Protein AF-T0ZEM8-F1 (afdb_monomer_lite)

Secondary structure (DSSP, 8-state):
-----S-SSHHHHHHHHHHHH-TTHHHHGGGS-HHHHHHHHHHHHHHHHHHHHHS-TTS-HHHHHHHHHHHHHHHTTSS-HHHHHHHHGGG--TTS-HHHHHH-

Structure (mmCIF, N/CA/C/O backbone):
data_AF-T0ZEM8-F1
#
_entry.id   AF-T0ZEM8-F1
#
loop_
_atom_site.group_PDB
_atom_site.id
_atom_site.type_symbol
_atom_site.label_atom_id
_atom_site.label_alt_id
_atom_site.label_comp_id
_atom_site.label_asym_id
_atom_site.label_entity_id
_atom_site.label_seq_id
_atom_site.pdbx_PDB_ins_code
_atom_site.Cartn_x
_atom_site.Cartn_y
_atom_site.Cartn_z
_atom_site.occupancy
_atom_site.B_iso_or_equiv
_atom_site.auth_seq_id
_atom_site.auth_comp_id
_atom_site.auth_asym_id
_atom_site.auth_atom_id
_atom_site.pdbx_PDB_model_num
ATOM 1 N N . MET A 1 1 ? 9.945 -25.037 7.155 1.00 44.50 1 MET A N 1
ATOM 2 C CA . MET A 1 1 ? 9.923 -24.219 8.387 1.00 44.50 1 MET A CA 1
ATOM 3 C C . MET A 1 1 ? 10.448 -22.851 7.970 1.00 44.50 1 MET A C 1
ATOM 5 O O . MET A 1 1 ? 11.636 -22.769 7.720 1.00 44.50 1 MET A O 1
ATOM 9 N N . LEU A 1 2 ? 9.661 -21.817 7.663 1.00 44.62 2 LEU A N 1
ATOM 10 C CA . LEU A 1 2 ? 8.290 -21.438 8.020 1.00 44.62 2 LEU A CA 1
ATOM 11 C C . LEU A 1 2 ? 7.412 -21.211 6.765 1.00 44.62 2 LEU A C 1
ATOM 13 O O . LEU A 1 2 ? 7.872 -20.613 5.803 1.00 44.62 2 LEU A O 1
ATOM 17 N N . MET A 1 3 ? 6.162 -21.679 6.785 1.00 40.69 3 MET A N 1
ATOM 18 C CA . MET A 1 3 ? 5.092 -21.310 5.833 1.00 40.69 3 MET A CA 1
ATOM 19 C C . MET A 1 3 ? 3.805 -21.090 6.640 1.00 40.69 3 MET A C 1
ATOM 21 O O . MET A 1 3 ? 2.801 -21.766 6.440 1.00 40.69 3 MET A O 1
ATOM 25 N N . SER A 1 4 ? 3.880 -20.238 7.657 1.00 48.09 4 SER A N 1
ATOM 26 C CA . SER A 1 4 ? 2.791 -20.048 8.614 1.00 48.09 4 SER A CA 1
ATOM 27 C C . SER A 1 4 ? 2.933 -18.684 9.272 1.00 48.09 4 SER A C 1
ATOM 29 O O . SER A 1 4 ? 3.356 -18.621 10.414 1.00 48.09 4 SER A O 1
ATOM 31 N N . ASP A 1 5 ? 2.681 -17.630 8.502 1.00 51.34 5 ASP A N 1
ATOM 32 C CA . ASP A 1 5 ? 2.340 -16.286 8.997 1.00 51.34 5 ASP A CA 1
ATOM 33 C C . ASP A 1 5 ? 1.567 -15.528 7.898 1.00 51.34 5 ASP A C 1
ATOM 35 O O . ASP A 1 5 ? 1.724 -14.329 7.705 1.00 51.34 5 ASP A O 1
ATOM 39 N N . LEU A 1 6 ? 0.735 -16.241 7.124 1.00 53.72 6 LEU A N 1
ATOM 40 C CA . LEU A 1 6 ? -0.307 -15.556 6.365 1.00 53.72 6 LEU A CA 1
ATOM 41 C C . LEU A 1 6 ? -1.440 -15.264 7.358 1.00 53.72 6 LEU A C 1
ATOM 43 O O . LEU A 1 6 ? -1.873 -16.190 8.051 1.00 53.72 6 LEU A O 1
ATOM 47 N N . PRO A 1 7 ? -1.898 -14.013 7.474 1.00 56.91 7 PRO A N 1
ATOM 48 C CA . PRO A 1 7 ? -2.967 -13.647 8.391 1.00 56.91 7 PRO A CA 1
ATOM 49 C C . PRO A 1 7 ? -4.222 -14.473 8.105 1.00 56.91 7 PRO A C 1
ATOM 51 O O . PRO A 1 7 ? -4.613 -14.664 6.956 1.00 56.91 7 PRO A O 1
ATOM 54 N N . GLU A 1 8 ? -4.873 -14.951 9.167 1.00 71.75 8 GLU A N 1
ATOM 55 C CA . GLU A 1 8 ? -6.037 -15.848 9.083 1.00 71.75 8 GLU A CA 1
ATOM 56 C C . GLU A 1 8 ? -7.259 -15.206 8.380 1.00 71.75 8 GLU A C 1
ATOM 58 O O . GLU A 1 8 ? -8.218 -15.904 8.055 1.00 71.75 8 GLU A O 1
ATOM 63 N N . SER A 1 9 ? -7.237 -13.886 8.130 1.00 88.81 9 SER A N 1
ATOM 64 C CA . SER A 1 9 ? -8.230 -13.139 7.341 1.00 88.81 9 SER A CA 1
ATOM 65 C C . SER A 1 9 ? -7.680 -11.798 6.825 1.00 88.81 9 SER A C 1
ATOM 67 O O . SER A 1 9 ? -6.739 -11.253 7.405 1.00 88.81 9 SER A O 1
ATOM 69 N N . ASP A 1 10 ? -8.332 -11.204 5.819 1.00 90.25 10 ASP A N 1
ATOM 70 C CA . ASP A 1 10 ? -7.999 -9.864 5.301 1.00 90.25 10 ASP A CA 1
ATOM 71 C C . ASP A 1 10 ? -8.008 -8.789 6.400 1.00 90.25 10 ASP A C 1
ATOM 73 O O . ASP A 1 10 ? -7.161 -7.902 6.417 1.00 90.25 10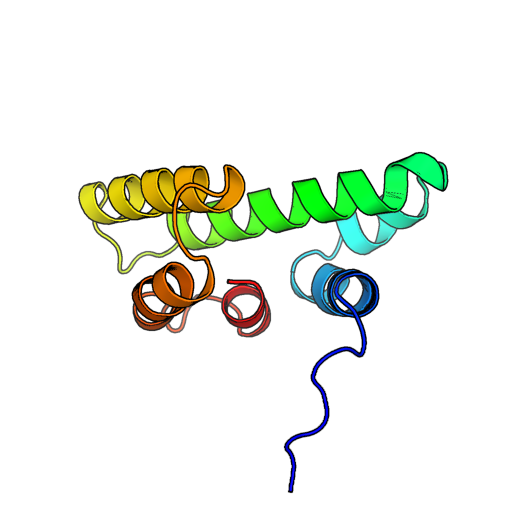 ASP A O 1
ATOM 77 N N . ALA A 1 11 ? -8.938 -8.873 7.356 1.00 89.88 11 ALA A N 1
ATOM 78 C CA . ALA A 1 11 ? -9.004 -7.936 8.476 1.00 89.88 11 ALA A CA 1
ATOM 79 C C . ALA A 1 11 ? -7.780 -8.065 9.398 1.00 89.88 11 ALA A C 1
ATOM 81 O O . ALA A 1 11 ? -7.190 -7.060 9.788 1.00 89.88 11 ALA A O 1
ATOM 82 N N . ALA A 1 12 ? -7.356 -9.300 9.685 1.00 92.38 12 ALA A N 1
ATOM 83 C CA . ALA A 1 12 ? -6.146 -9.540 10.465 1.00 92.38 12 ALA A CA 1
ATOM 84 C C . ALA A 1 12 ? -4.895 -9.026 9.735 1.00 92.38 12 ALA A C 1
ATOM 86 O O . ALA A 1 12 ? -4.000 -8.483 10.381 1.00 92.38 12 ALA A O 1
ATOM 87 N N . PHE A 1 13 ? -4.846 -9.134 8.401 1.00 93.75 13 PHE A N 1
ATOM 88 C CA . PHE A 1 13 ? -3.767 -8.531 7.617 1.00 93.75 13 PHE A CA 1
ATOM 89 C C . PHE A 1 13 ? -3.750 -7.012 7.759 1.00 93.75 13 PHE A C 1
ATOM 91 O O . PHE A 1 13 ? -2.700 -6.438 8.034 1.00 93.75 13 PHE A O 1
ATOM 98 N N . GLN A 1 14 ? -4.910 -6.360 7.613 1.00 93.75 14 GLN A N 1
ATOM 99 C CA . GLN A 1 14 ? -5.030 -4.904 7.718 1.00 93.75 14 GLN A CA 1
ATOM 100 C C . GLN A 1 14 ? -4.498 -4.382 9.058 1.00 93.75 14 GLN A C 1
ATOM 102 O O . GLN A 1 14 ? -3.739 -3.412 9.079 1.00 93.75 14 GLN A O 1
ATOM 107 N N . ASP A 1 15 ? -4.844 -5.053 10.158 1.00 92.00 15 ASP A N 1
ATOM 108 C CA . ASP A 1 15 ? -4.386 -4.689 11.501 1.00 92.00 15 ASP A CA 1
ATOM 109 C C . ASP A 1 15 ? -2.869 -4.875 11.678 1.00 92.00 15 ASP A C 1
ATOM 111 O O . ASP A 1 15 ? -2.219 -4.081 12.362 1.00 92.00 15 ASP A O 1
ATOM 115 N N . GLN A 1 16 ? -2.289 -5.900 11.047 1.00 94.56 16 GLN A N 1
ATOM 116 C CA . GLN A 1 16 ? -0.853 -6.188 11.110 1.00 94.56 16 GLN A CA 1
ATOM 117 C C . GLN A 1 16 ? -0.022 -5.249 10.230 1.00 94.56 16 GLN A C 1
ATOM 119 O O . GLN A 1 16 ? 1.039 -4.790 10.656 1.00 94.56 16 GLN A O 1
ATOM 124 N N . ILE A 1 17 ? -0.488 -4.951 9.014 1.00 96.75 17 ILE A N 1
ATOM 125 C CA . ILE A 1 17 ? 0.286 -4.198 8.023 1.00 96.75 17 ILE A CA 1
ATOM 126 C C . ILE A 1 17 ? 0.221 -2.686 8.263 1.00 96.75 17 ILE A C 1
ATOM 128 O O . ILE A 1 17 ? 1.214 -1.989 8.052 1.00 96.75 17 ILE A O 1
ATOM 132 N N . LEU A 1 18 ? -0.906 -2.158 8.764 1.00 97.06 18 LEU A N 1
ATOM 133 C CA . LEU A 1 18 ? -1.116 -0.716 8.935 1.00 97.06 18 LEU A CA 1
ATOM 134 C C . LEU A 1 18 ? -0.017 -0.024 9.776 1.00 97.06 18 LEU A C 1
ATOM 136 O O . LEU A 1 18 ? 0.492 1.005 9.322 1.00 97.06 18 LEU A O 1
ATOM 140 N N . PRO A 1 19 ? 0.417 -0.549 10.941 1.00 96.44 19 PRO A N 1
ATOM 141 C CA . PRO A 1 19 ? 1.510 0.044 11.720 1.00 96.44 19 PRO A CA 1
ATOM 142 C C . PRO A 1 19 ? 2.865 0.031 11.007 1.00 96.44 19 PRO A C 1
ATOM 144 O O . PRO A 1 19 ? 3.718 0.870 11.302 1.00 96.44 19 PRO A O 1
ATOM 147 N N . LEU A 1 20 ? 3.069 -0.908 10.079 1.00 96.56 20 LEU A N 1
ATOM 148 C CA . LEU A 1 20 ? 4.325 -1.075 9.348 1.00 96.56 20 LEU A CA 1
ATOM 149 C C . LEU A 1 20 ? 4.446 -0.095 8.179 1.00 96.56 20 LEU A C 1
ATOM 151 O O . LEU A 1 20 ? 5.554 0.323 7.848 1.00 96.56 20 LEU A O 1
ATOM 155 N N . VAL A 1 21 ? 3.315 0.309 7.597 1.00 96.50 21 VAL A N 1
ATOM 156 C CA . VAL A 1 21 ? 3.263 1.267 6.481 1.00 96.50 21 VAL A CA 1
ATOM 157 C C . VAL A 1 21 ? 2.798 2.666 6.905 1.00 96.50 21 VAL A C 1
ATOM 159 O O . VAL A 1 21 ? 2.809 3.597 6.102 1.00 96.50 21 VAL A O 1
ATOM 162 N N . SER A 1 22 ? 2.405 2.856 8.174 1.00 95.62 22 SER A N 1
ATOM 163 C CA . SER A 1 22 ? 1.998 4.161 8.699 1.00 95.62 22 SER A C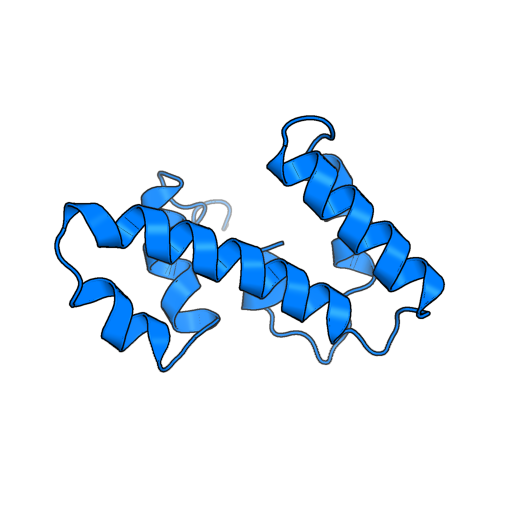A 1
ATOM 164 C C . SER A 1 22 ? 2.126 4.310 10.209 1.00 95.62 22 SER A C 1
ATOM 166 O O . SER A 1 22 ? 1.366 3.736 10.982 1.00 95.62 22 SER A O 1
ATOM 168 N N . ARG A 1 23 ? 3.004 5.213 10.656 1.00 93.19 23 ARG A N 1
ATOM 169 C CA . ARG A 1 23 ? 3.119 5.545 12.087 1.00 93.19 23 ARG A CA 1
ATOM 170 C C . ARG A 1 23 ? 1.922 6.343 12.603 1.00 93.19 23 ARG A C 1
ATOM 172 O O . ARG A 1 23 ? 1.418 6.066 13.683 1.00 93.19 23 ARG A O 1
ATOM 179 N N . THR A 1 24 ? 1.484 7.355 11.854 1.00 95.25 24 THR A N 1
ATOM 180 C CA . THR A 1 24 ? 0.444 8.284 12.322 1.00 95.25 24 THR A CA 1
ATOM 181 C C . THR A 1 24 ? -0.953 7.695 12.168 1.00 95.25 24 THR A C 1
ATOM 183 O O .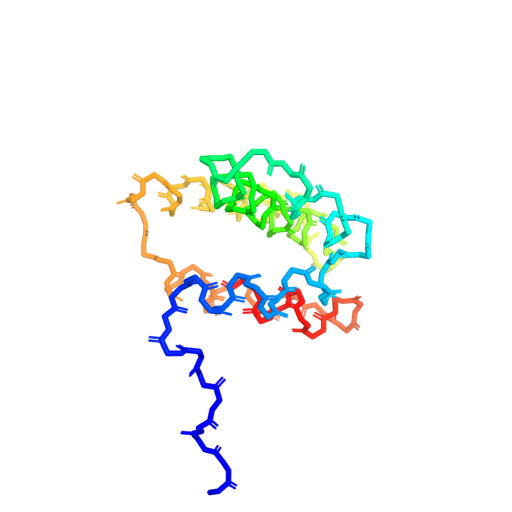 THR A 1 24 ? -1.731 7.750 13.117 1.00 95.25 24 THR A O 1
ATOM 186 N N . PHE A 1 25 ? -1.280 7.098 11.016 1.00 96.38 25 PHE A N 1
ATOM 187 C CA . PHE A 1 25 ? -2.629 6.570 10.793 1.00 96.38 25 PHE A CA 1
ATOM 188 C C . PHE A 1 25 ? -2.913 5.293 11.585 1.00 96.38 25 PHE A C 1
ATOM 190 O O . PHE A 1 25 ? -4.055 5.087 11.987 1.00 96.38 25 PHE A O 1
ATOM 197 N N . ALA A 1 26 ? -1.890 4.506 11.932 1.00 95.81 26 ALA A N 1
ATOM 198 C CA . ALA A 1 26 ? -2.051 3.396 12.871 1.00 95.81 26 ALA A CA 1
ATOM 199 C C . ALA A 1 26 ? -2.497 3.845 14.272 1.00 95.81 26 ALA A C 1
ATOM 201 O O . ALA A 1 26 ? -3.099 3.063 14.999 1.00 95.81 26 ALA A O 1
ATOM 202 N N . LEU A 1 27 ? -2.237 5.101 14.655 1.00 96.50 27 LEU A N 1
ATOM 203 C CA . LEU A 1 27 ? -2.712 5.658 15.923 1.00 96.50 27 LEU A CA 1
ATOM 204 C C . LEU A 1 27 ? -4.095 6.295 15.799 1.00 96.50 27 LEU A C 1
ATOM 206 O O . LEU A 1 27 ? -4.868 6.236 16.750 1.00 96.50 27 LEU A O 1
ATOM 210 N N . THR A 1 28 ? -4.409 6.922 14.662 1.00 97.38 28 THR A N 1
ATOM 211 C CA . THR A 1 28 ? -5.635 7.721 14.507 1.00 97.38 28 THR A CA 1
ATOM 212 C C . THR A 1 28 ? -6.817 6.935 13.952 1.00 97.38 28 THR A C 1
ATOM 214 O O . THR A 1 28 ? -7.941 7.178 14.385 1.00 97.38 28 THR A O 1
ATOM 217 N N . ILE A 1 29 ? -6.598 5.976 13.047 1.00 96.50 29 ILE A N 1
ATOM 218 C CA . ILE A 1 29 ? -7.681 5.167 12.471 1.00 96.50 29 ILE A CA 1
ATOM 219 C C . ILE A 1 29 ? -8.414 4.342 13.544 1.00 96.50 29 ILE A C 1
ATOM 221 O O . ILE A 1 29 ? -9.645 4.375 13.545 1.00 96.50 29 ILE A O 1
ATOM 225 N N . PRO A 1 30 ? -7.741 3.700 14.524 1.00 95.25 30 PRO A N 1
ATOM 226 C CA . PRO A 1 30 ? -8.436 2.984 15.599 1.00 95.25 30 PRO A CA 1
ATOM 227 C C . PRO A 1 30 ? -9.285 3.870 16.525 1.00 95.25 30 PRO A C 1
ATOM 229 O O . PRO A 1 30 ? -10.077 3.345 17.302 1.00 95.25 30 PRO A O 1
ATOM 232 N N . GLN A 1 31 ? -9.121 5.199 16.472 1.00 96.88 31 GLN A N 1
ATOM 233 C CA . GLN A 1 31 ? -9.912 6.153 17.264 1.00 96.88 31 GLN A CA 1
ATOM 234 C C . GLN A 1 31 ? -11.222 6.557 16.572 1.00 96.88 31 GLN A C 1
ATOM 236 O O . GLN A 1 31 ? -12.018 7.306 17.142 1.00 96.88 31 GLN A O 1
ATOM 241 N N . LEU A 1 32 ? -11.445 6.113 15.334 1.00 97.25 32 LEU A N 1
ATOM 242 C CA . LEU A 1 32 ? -12.693 6.360 14.624 1.00 97.25 32 LEU A CA 1
ATOM 243 C C . LEU A 1 32 ? -13.848 5.558 15.251 1.00 97.25 32 LEU A C 1
ATOM 245 O O . LEU A 1 32 ? -13.630 4.540 15.910 1.00 97.25 32 LEU A O 1
ATOM 249 N N . PRO A 1 33 ? -15.110 5.971 15.028 1.00 98.00 33 PRO A N 1
ATOM 250 C CA . PRO A 1 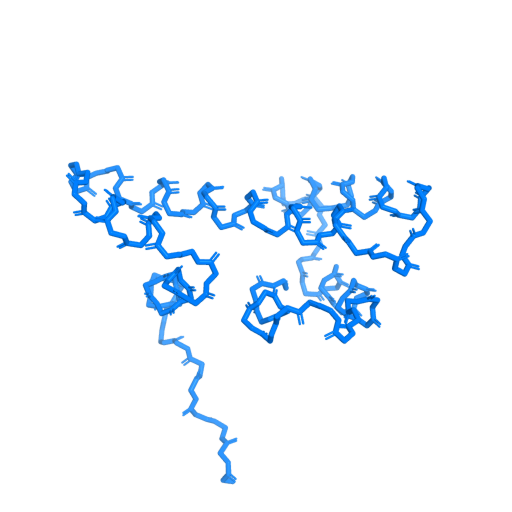33 ? -16.258 5.115 15.302 1.00 98.00 33 PRO A CA 1
ATOM 251 C C . PRO A 1 33 ? -16.076 3.741 14.651 1.00 98.00 33 PRO A C 1
ATOM 253 O O . PRO A 1 33 ? -15.643 3.668 13.504 1.00 98.00 33 PRO A O 1
ATOM 256 N N . ALA A 1 34 ? -16.473 2.666 15.337 1.00 94.31 34 ALA A N 1
ATOM 257 C CA . ALA A 1 34 ? -16.222 1.290 14.890 1.00 94.31 34 ALA A CA 1
ATOM 258 C C . ALA A 1 34 ? -16.661 1.010 13.438 1.00 94.31 34 ALA A C 1
ATOM 260 O O . ALA A 1 34 ? -15.980 0.296 12.709 1.00 94.31 34 ALA A O 1
ATOM 261 N N . ALA A 1 35 ? -17.760 1.626 12.987 1.00 96.19 35 ALA A N 1
ATOM 262 C CA . ALA A 1 35 ? -18.261 1.494 11.617 1.00 96.19 35 ALA A CA 1
ATOM 263 C C . ALA A 1 35 ? -17.346 2.116 10.538 1.00 96.19 35 ALA A C 1
ATOM 265 O O . ALA A 1 35 ? -17.515 1.827 9.357 1.00 96.19 35 ALA A O 1
ATOM 266 N N . LEU A 1 36 ? -16.407 2.983 10.925 1.00 97.31 36 LEU A N 1
ATOM 267 C CA . LEU A 1 36 ? -15.491 3.686 10.027 1.00 97.31 36 LEU A CA 1
ATOM 268 C C . LEU A 1 36 ? -14.070 3.119 10.038 1.00 97.31 36 LEU A C 1
ATOM 270 O O . LEU A 1 36 ? -13.352 3.354 9.071 1.00 97.31 36 LEU A O 1
ATOM 274 N N . CYS A 1 37 ? -13.665 2.367 11.066 1.00 95.12 37 CYS A N 1
ATOM 275 C CA . CYS A 1 37 ? -12.299 1.844 11.167 1.00 95.12 37 CYS A CA 1
ATOM 276 C C . CYS A 1 37 ? -11.912 1.027 9.926 1.00 95.12 37 CYS A C 1
ATOM 278 O O . CYS A 1 37 ? -11.014 1.419 9.191 1.00 95.12 37 CYS A O 1
ATOM 280 N N . THR A 1 38 ? -12.643 -0.049 9.625 1.00 94.75 38 THR A N 1
ATOM 281 C CA . THR A 1 38 ? -12.351 -0.931 8.482 1.00 94.75 38 THR A CA 1
ATOM 282 C C . THR A 1 38 ? -12.364 -0.227 7.117 1.00 94.75 38 THR A C 1
ATOM 284 O O . THR A 1 38 ? -11.379 -0.362 6.384 1.00 94.75 38 THR A O 1
ATOM 287 N N . PRO A 1 39 ? -13.411 0.531 6.722 1.00 96.56 39 PRO A N 1
ATOM 288 C CA . PRO A 1 39 ? -13.413 1.176 5.409 1.00 96.56 39 PRO A CA 1
ATOM 289 C C . PRO A 1 39 ? -12.318 2.241 5.277 1.00 96.56 39 PRO A C 1
ATOM 291 O O . PRO A 1 39 ? -11.739 2.373 4.200 1.00 96.56 39 PRO A O 1
ATOM 294 N N . VAL A 1 40 ? -11.988 2.968 6.353 1.00 97.75 40 VAL A N 1
ATOM 295 C CA . VAL A 1 40 ? -10.902 3.958 6.318 1.00 97.75 40 VAL A CA 1
ATOM 296 C C . VAL A 1 40 ? -9.534 3.279 6.266 1.00 97.75 40 VAL A C 1
ATOM 298 O O . VAL A 1 40 ? -8.698 3.719 5.480 1.00 97.75 40 VAL A O 1
ATOM 301 N N . THR A 1 41 ? -9.309 2.185 7.006 1.00 97.19 41 THR A N 1
ATOM 302 C CA . THR A 1 41 ? -8.084 1.375 6.876 1.00 97.19 41 THR A CA 1
ATOM 303 C C . THR A 1 41 ? -7.917 0.873 5.446 1.00 97.19 41 THR A C 1
ATOM 305 O O . THR A 1 41 ? -6.863 1.067 4.849 1.00 97.19 41 THR A O 1
ATOM 308 N N . SER A 1 42 ? -8.970 0.298 4.859 1.00 96.56 42 SER A N 1
ATOM 309 C CA . SER A 1 42 ? -8.931 -0.219 3.486 1.00 96.56 42 SER A CA 1
ATOM 310 C C . SER A 1 42 ? -8.609 0.887 2.475 1.00 96.56 42 SER A C 1
ATOM 312 O O . SER A 1 42 ? -7.713 0.727 1.651 1.00 96.56 42 SER A O 1
ATOM 314 N N . ALA A 1 43 ? -9.283 2.039 2.566 1.00 97.31 43 ALA A N 1
ATOM 315 C CA . ALA A 1 43 ? -9.008 3.179 1.693 1.00 97.31 43 ALA A CA 1
ATOM 316 C C . ALA A 1 43 ? -7.569 3.695 1.854 1.00 97.31 43 ALA A C 1
ATOM 318 O O . ALA A 1 43 ? -6.900 3.973 0.861 1.00 97.31 43 ALA A O 1
ATOM 319 N N . TYR A 1 44 ? -7.077 3.784 3.092 1.00 98.06 44 TYR A N 1
ATOM 320 C CA . TYR A 1 44 ? -5.711 4.215 3.372 1.00 98.06 44 TYR A CA 1
ATOM 321 C C . TYR A 1 44 ? -4.671 3.269 2.761 1.00 98.06 44 TYR A C 1
ATOM 323 O O . TYR A 1 44 ? -3.736 3.732 2.110 1.00 98.06 44 TYR A O 1
ATOM 331 N N . LEU A 1 45 ? -4.839 1.958 2.941 1.00 98.06 45 LEU A N 1
ATOM 332 C CA . LEU A 1 45 ? -3.917 0.954 2.412 1.00 98.06 45 LEU A CA 1
ATOM 333 C C . LEU A 1 45 ? -3.910 0.936 0.877 1.00 98.06 45 LEU A C 1
ATOM 335 O O . LEU A 1 45 ? -2.841 0.865 0.279 1.00 98.06 45 LEU A O 1
ATOM 339 N N . LEU A 1 46 ? -5.067 1.105 0.230 1.00 98.12 46 LEU A N 1
ATOM 340 C CA . LEU A 1 46 ? -5.133 1.251 -1.228 1.00 98.12 46 LEU A CA 1
ATOM 341 C C . LEU A 1 46 ? -4.390 2.501 -1.721 1.00 98.12 46 LEU A C 1
ATOM 343 O O . LEU A 1 46 ? -3.664 2.431 -2.710 1.00 98.12 46 LEU A O 1
ATOM 347 N N . CYS A 1 47 ? -4.531 3.635 -1.028 1.00 98.12 47 CYS A N 1
ATOM 348 C CA . CYS A 1 47 ? -3.752 4.833 -1.348 1.00 98.12 47 CYS A CA 1
ATOM 349 C C . CYS A 1 47 ? -2.252 4.610 -1.120 1.00 98.12 47 CYS A C 1
ATOM 351 O O . CYS A 1 47 ? -1.451 5.035 -1.939 1.00 98.12 47 CYS A O 1
ATOM 353 N N . ARG A 1 48 ? -1.866 3.892 -0.060 1.00 98.00 48 ARG A N 1
ATOM 354 C CA . ARG A 1 48 ? -0.463 3.560 0.221 1.00 98.00 48 ARG A CA 1
ATOM 355 C C . ARG A 1 48 ? 0.167 2.722 -0.893 1.00 98.00 48 ARG A C 1
ATOM 357 O O . ARG A 1 48 ? 1.305 2.991 -1.246 1.00 98.00 48 ARG A O 1
ATOM 364 N N . ILE A 1 49 ? -0.568 1.775 -1.481 1.00 98.06 49 ILE A N 1
ATOM 365 C CA . ILE A 1 49 ? -0.111 1.023 -2.664 1.00 98.06 49 ILE A CA 1
ATOM 366 C C . ILE A 1 49 ? 0.131 1.965 -3.850 1.00 98.06 49 ILE A C 1
ATOM 368 O O . ILE A 1 49 ? 1.148 1.851 -4.534 1.00 98.06 49 ILE A O 1
ATOM 372 N N . ALA A 1 50 ? -0.787 2.906 -4.095 1.00 98.12 50 ALA A N 1
ATOM 373 C CA . ALA A 1 50 ? -0.621 3.891 -5.160 1.00 98.12 50 ALA A CA 1
ATOM 374 C C . ALA A 1 50 ? 0.617 4.778 -4.927 1.00 98.12 50 ALA A C 1
ATOM 376 O O . ALA A 1 50 ? 1.417 4.916 -5.851 1.00 98.12 50 ALA A O 1
ATOM 377 N N . ASP A 1 51 ? 0.810 5.282 -3.700 1.00 97.31 51 ASP A N 1
ATOM 378 C CA . ASP A 1 51 ? 1.995 6.054 -3.294 1.00 97.31 51 ASP A CA 1
ATOM 379 C C . ASP A 1 51 ? 3.280 5.240 -3.538 1.00 97.31 51 ASP A C 1
ATOM 381 O O . ASP A 1 51 ? 4.225 5.734 -4.142 1.00 97.31 51 ASP A O 1
ATOM 385 N N . THR A 1 52 ? 3.307 3.957 -3.149 1.00 97.06 52 THR A N 1
ATOM 386 C CA . THR A 1 52 ? 4.464 3.069 -3.357 1.00 97.06 52 THR A CA 1
ATOM 387 C C . THR A 1 52 ? 4.840 2.919 -4.836 1.00 97.06 52 THR A C 1
ATOM 389 O O . THR A 1 52 ? 6.023 2.858 -5.163 1.00 97.06 52 THR A O 1
ATOM 392 N N . ILE A 1 53 ? 3.858 2.867 -5.739 1.00 97.25 53 ILE A N 1
ATOM 393 C CA . ILE A 1 53 ? 4.102 2.801 -7.189 1.00 97.25 53 ILE A CA 1
ATOM 394 C C . ILE A 1 53 ? 4.562 4.160 -7.734 1.00 97.25 53 ILE A C 1
ATOM 396 O O . ILE A 1 53 ? 5.406 4.206 -8.629 1.00 97.25 53 ILE A O 1
ATOM 400 N N . GLU A 1 54 ? 3.981 5.256 -7.245 1.00 96.88 54 GLU A N 1
ATOM 401 C CA . GLU A 1 54 ? 4.314 6.618 -7.672 1.00 96.88 54 GLU A CA 1
ATOM 402 C C . GLU A 1 54 ? 5.732 7.027 -7.254 1.00 96.88 54 GLU A C 1
ATOM 404 O O . GLU A 1 54 ? 6.451 7.625 -8.057 1.00 96.88 54 GLU A O 1
ATOM 409 N N . ASP A 1 55 ? 6.148 6.642 -6.047 1.00 95.12 55 ASP A N 1
ATOM 410 C CA . ASP A 1 55 ? 7.434 7.008 -5.454 1.00 95.12 55 ASP A CA 1
ATOM 411 C C . ASP A 1 55 ? 8.604 6.110 -5.901 1.00 95.12 55 ASP A C 1
ATOM 413 O O . ASP A 1 55 ? 9.753 6.404 -5.564 1.00 95.12 55 ASP A O 1
ATOM 417 N N . GLU A 1 56 ? 8.358 5.029 -6.655 1.00 95.06 56 GLU A N 1
ATOM 418 C CA . GLU A 1 56 ? 9.406 4.099 -7.099 1.00 95.06 56 GLU A CA 1
ATOM 419 C C . GLU A 1 56 ? 10.342 4.749 -8.142 1.00 95.06 56 GLU A C 1
ATOM 421 O O . GLU A 1 56 ? 9.955 4.917 -9.306 1.00 95.06 56 GLU A O 1
ATOM 426 N N . PRO A 1 57 ? 11.613 5.052 -7.796 1.00 92.19 57 PRO A N 1
ATOM 427 C CA . PRO A 1 57 ? 12.513 5.779 -8.694 1.00 92.19 57 PRO A CA 1
ATOM 428 C C . PRO A 1 57 ? 12.926 4.973 -9.931 1.00 92.19 57 PRO A C 1
ATOM 430 O O . PRO A 1 57 ? 13.382 5.551 -10.919 1.00 92.19 57 PRO A O 1
ATOM 433 N N . GLY A 1 58 ? 12.818 3.640 -9.873 1.00 90.94 58 GLY A N 1
ATOM 434 C CA . GLY A 1 58 ? 13.144 2.746 -10.981 1.00 90.94 58 GLY A CA 1
ATOM 435 C C . GLY A 1 58 ? 12.125 2.753 -12.125 1.00 90.94 58 GLY A C 1
ATOM 436 O O . GLY A 1 58 ? 12.432 2.245 -13.207 1.00 90.94 58 GLY A O 1
ATOM 437 N N . LEU A 1 5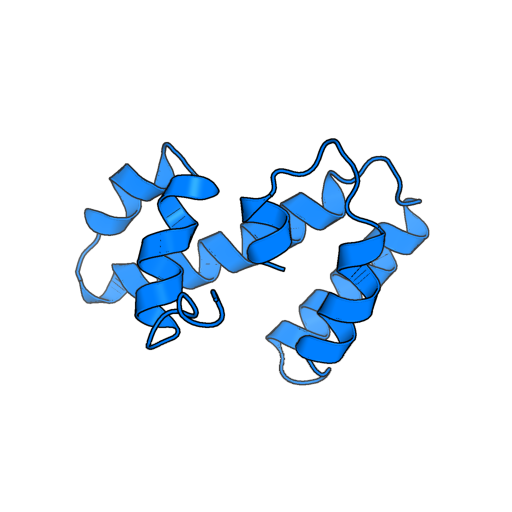9 ? 10.930 3.315 -11.921 1.00 94.88 59 LEU A N 1
ATOM 438 C CA . LEU A 1 59 ? 9.888 3.373 -12.943 1.00 94.88 59 LEU A CA 1
ATOM 439 C C . LEU A 1 59 ? 9.992 4.641 -13.794 1.00 94.88 59 LEU A C 1
ATOM 441 O O . LEU A 1 59 ? 10.176 5.755 -13.306 1.00 94.88 59 LEU A O 1
ATOM 445 N N . SER A 1 60 ? 9.818 4.485 -15.109 1.00 96.25 60 SER A N 1
ATOM 446 C CA . SER A 1 60 ? 9.593 5.638 -15.978 1.00 96.25 60 SER A CA 1
ATOM 447 C C . SER A 1 60 ? 8.201 6.220 -15.723 1.00 96.25 60 SER A C 1
ATOM 449 O O . SER A 1 60 ? 7.268 5.485 -15.402 1.00 96.25 60 SER A O 1
ATOM 451 N N . ALA A 1 61 ? 8.003 7.516 -15.982 1.00 96.44 61 ALA A N 1
ATOM 452 C CA . ALA A 1 61 ? 6.684 8.142 -15.843 1.00 96.44 61 ALA A CA 1
ATOM 453 C C . ALA A 1 61 ? 5.581 7.416 -16.647 1.00 96.44 61 ALA A C 1
ATOM 455 O O . ALA A 1 61 ? 4.428 7.345 -16.219 1.00 96.44 61 ALA A O 1
ATOM 456 N N . ALA A 1 62 ? 5.927 6.847 -17.808 1.00 97.88 62 ALA A N 1
ATOM 457 C CA . ALA A 1 62 ? 4.996 6.070 -18.621 1.00 97.88 62 ALA A CA 1
ATOM 458 C C . ALA A 1 62 ? 4.627 4.728 -17.965 1.00 97.88 62 ALA A C 1
ATOM 460 O O . ALA A 1 62 ? 3.460 4.324 -18.013 1.00 97.88 62 ALA A O 1
ATOM 461 N N . ASP A 1 63 ? 5.596 4.054 -17.339 1.00 97.31 63 ASP A N 1
ATOM 462 C CA . ASP A 1 63 ? 5.371 2.801 -16.618 1.00 97.31 63 ASP A CA 1
ATOM 463 C C . ASP A 1 63 ? 4.584 3.035 -15.324 1.00 97.31 63 ASP A C 1
ATOM 465 O O . ASP A 1 63 ? 3.604 2.326 -15.099 1.00 97.31 63 ASP A O 1
ATOM 469 N N . THR A 1 64 ? 4.909 4.073 -14.545 1.00 97.81 64 THR A N 1
ATOM 470 C CA . THR A 1 64 ? 4.136 4.494 -13.362 1.00 97.81 64 THR A CA 1
ATOM 471 C C . THR A 1 64 ? 2.672 4.719 -13.731 1.00 97.81 64 THR A C 1
ATOM 473 O O . THR A 1 64 ? 1.772 4.097 -13.168 1.00 97.81 64 THR A O 1
ATOM 476 N N . GLN A 1 65 ? 2.402 5.523 -14.766 1.00 98.19 65 GLN A N 1
ATOM 477 C CA . GLN A 1 65 ? 1.033 5.744 -15.233 1.00 98.19 65 GLN A CA 1
ATOM 478 C C . GLN A 1 65 ? 0.347 4.459 -15.718 1.00 98.19 65 GLN A C 1
ATOM 480 O O . GLN A 1 65 ? -0.864 4.298 -15.540 1.00 98.19 65 GLN A O 1
ATOM 485 N N . ARG A 1 66 ? 1.082 3.544 -16.367 1.00 98.38 66 ARG A N 1
ATOM 486 C CA . ARG A 1 66 ? 0.540 2.244 -16.788 1.00 98.38 66 ARG A CA 1
ATOM 487 C C . ARG A 1 66 ? 0.129 1.415 -15.575 1.00 98.38 66 ARG A C 1
ATOM 489 O O . ARG A 1 66 ? -0.982 0.889 -15.580 1.00 98.38 66 ARG A O 1
ATOM 496 N N . PHE A 1 67 ? 0.983 1.311 -14.563 1.00 98.50 67 PHE A N 1
ATOM 497 C CA . PHE A 1 67 ? 0.696 0.532 -13.364 1.00 98.50 67 PHE A CA 1
ATOM 498 C C . PHE A 1 67 ? -0.434 1.142 -12.534 1.00 98.50 67 PHE A C 1
ATOM 500 O O . PHE A 1 67 ? -1.343 0.407 -12.168 1.00 98.50 67 PHE A O 1
ATOM 507 N N . LEU A 1 68 ? -0.500 2.464 -12.360 1.00 98.44 68 LEU A N 1
ATOM 508 C CA . LEU A 1 68 ? -1.614 3.111 -11.648 1.00 98.44 68 LEU A CA 1
ATOM 509 C C . LEU A 1 68 ? -2.975 2.905 -12.345 1.00 98.44 68 LEU A C 1
ATOM 511 O O . LEU A 1 68 ? -3.999 2.687 -11.689 1.00 98.44 68 LEU A O 1
ATOM 515 N N . ARG A 1 69 ? -3.009 2.899 -13.687 1.00 98.56 69 ARG A N 1
ATOM 516 C CA . ARG A 1 69 ? -4.233 2.555 -14.439 1.00 98.56 69 ARG A CA 1
ATOM 517 C C . ARG A 1 69 ? -4.663 1.106 -14.218 1.00 98.56 69 ARG A C 1
ATOM 519 O O . ARG A 1 69 ? -5.859 0.847 -14.088 1.00 98.56 69 ARG A O 1
ATOM 526 N N . ARG A 1 70 ? -3.708 0.176 -14.185 1.00 98.56 70 ARG A N 1
ATOM 527 C CA . ARG A 1 70 ? -3.972 -1.243 -13.905 1.00 98.56 70 ARG A CA 1
ATOM 528 C C . ARG A 1 70 ? -4.413 -1.460 -12.466 1.00 98.56 70 ARG A C 1
ATOM 530 O O . ARG A 1 70 ? -5.420 -2.115 -12.246 1.00 98.56 70 ARG A O 1
ATOM 537 N N . PHE A 1 71 ? -3.768 -0.802 -11.507 1.00 98.62 71 PHE A N 1
ATOM 538 C CA . PHE A 1 71 ? -4.188 -0.807 -10.110 1.00 98.62 71 PHE A CA 1
ATOM 539 C C . PHE A 1 71 ? -5.644 -0.344 -9.959 1.00 98.62 71 PHE A C 1
ATOM 541 O O . PHE A 1 71 ? -6.453 -1.009 -9.320 1.00 98.62 71 PHE A O 1
ATOM 548 N N . THR A 1 72 ? -6.035 0.725 -10.661 1.00 98.38 72 THR A N 1
ATOM 549 C CA . THR A 1 72 ? -7.442 1.162 -10.711 1.00 98.38 72 THR A CA 1
ATOM 550 C C . THR A 1 72 ? -8.368 0.080 -11.287 1.00 98.38 72 THR A C 1
ATOM 552 O O . THR A 1 72 ? -9.492 -0.088 -10.815 1.00 98.38 72 THR A O 1
ATOM 555 N N . ALA A 1 73 ? -7.930 -0.661 -12.310 1.00 98.44 73 ALA A N 1
ATOM 556 C CA . ALA A 1 73 ? -8.700 -1.771 -12.868 1.00 98.44 73 ALA A CA 1
ATOM 557 C C . ALA A 1 73 ? -8.836 -2.935 -11.871 1.00 98.44 73 ALA A C 1
ATOM 559 O O . ALA A 1 73 ? -9.934 -3.476 -11.755 1.00 98.44 73 ALA A O 1
ATOM 560 N N . VAL A 1 74 ? -7.784 -3.258 -11.112 1.00 98.44 74 VAL A N 1
ATOM 561 C CA . VAL A 1 74 ? -7.802 -4.256 -10.027 1.00 98.44 74 VAL A CA 1
ATOM 562 C C . VAL A 1 74 ? -8.800 -3.864 -8.938 1.00 98.44 74 VAL A C 1
ATOM 564 O O . VAL A 1 74 ? -9.686 -4.652 -8.618 1.00 98.44 74 VAL A O 1
ATOM 567 N N . VAL A 1 75 ? -8.743 -2.625 -8.437 1.00 97.50 75 VAL A N 1
ATOM 568 C CA . VAL A 1 75 ? -9.680 -2.121 -7.410 1.00 97.50 75 VAL A CA 1
ATOM 569 C C . VAL A 1 75 ? -11.136 -2.175 -7.891 1.00 97.50 75 VAL A C 1
ATOM 571 O O . VAL A 1 75 ? -12.054 -2.373 -7.102 1.00 97.50 75 VAL A O 1
ATOM 574 N N . GLN A 1 76 ? -11.365 -2.042 -9.199 1.00 98.00 76 GLN A N 1
ATOM 575 C CA . GLN A 1 76 ? -12.694 -2.156 -9.807 1.00 98.00 76 GLN A CA 1
ATOM 576 C C . GLN A 1 76 ? -13.086 -3.594 -10.193 1.00 98.00 76 GLN A C 1
ATOM 578 O O . GLN A 1 76 ? -14.134 -3.785 -10.810 1.00 98.00 76 GLN A O 1
ATOM 583 N N . GLY A 1 77 ? -12.258 -4.595 -9.882 1.00 97.62 77 GLY A N 1
ATOM 584 C CA . GLY A 1 77 ? -12.496 -6.005 -10.206 1.00 97.62 77 GLY A CA 1
ATOM 585 C C . GLY A 1 77 ? -12.400 -6.340 -11.700 1.00 97.62 77 GLY A C 1
ATOM 586 O O . GLY A 1 77 ? -12.969 -7.331 -12.151 1.00 97.62 77 GLY A O 1
ATOM 587 N N . ARG A 1 78 ? -11.725 -5.499 -12.492 1.00 98.31 78 ARG A N 1
ATOM 588 C CA . ARG A 1 78 ? -11.567 -5.642 -13.953 1.00 98.31 78 ARG A CA 1
ATOM 589 C C . ARG A 1 78 ? -10.233 -6.274 -14.361 1.00 98.31 78 ARG A C 1
ATOM 591 O O . ARG A 1 78 ? -10.045 -6.580 -15.535 1.00 98.31 78 ARG A O 1
ATOM 598 N N . GLU A 1 79 ? -9.320 -6.450 -13.414 1.00 97.75 79 GLU A N 1
ATOM 599 C CA . GLU A 1 79 ? -8.030 -7.119 -13.582 1.00 97.75 79 GLU A CA 1
ATOM 600 C C . GLU A 1 79 ? -7.737 -7.973 -12.340 1.00 97.75 79 GLU A C 1
ATOM 602 O O . GLU A 1 79 ? -8.200 -7.659 -11.244 1.00 97.75 79 GLU A O 1
ATOM 607 N N . ASP A 1 80 ? -7.000 -9.069 -12.521 1.00 98.12 80 ASP A N 1
ATOM 608 C CA . ASP A 1 80 ? -6.606 -9.967 -11.436 1.00 98.12 80 ASP A CA 1
ATOM 609 C C . ASP A 1 80 ? -5.495 -9.347 -10.571 1.00 98.12 80 ASP A C 1
ATOM 611 O O . ASP A 1 80 ? -4.450 -8.938 -11.085 1.00 98.12 80 ASP A O 1
ATOM 615 N N . ALA A 1 81 ? -5.719 -9.294 -9.255 1.00 96.75 81 ALA A N 1
ATOM 616 C CA . ALA A 1 81 ? -4.802 -8.661 -8.307 1.00 96.75 81 ALA A CA 1
ATOM 617 C C . ALA A 1 81 ? -3.454 -9.392 -8.213 1.00 96.75 81 ALA A C 1
ATOM 619 O O . ALA A 1 81 ? -2.408 -8.751 -8.193 1.00 96.75 81 ALA A O 1
ATOM 620 N N . GLN A 1 82 ? -3.467 -10.728 -8.217 1.00 96.38 82 GLN A N 1
ATOM 621 C CA . GLN A 1 82 ? -2.257 -11.545 -8.081 1.00 96.38 82 GLN A CA 1
ATOM 622 C C . GLN A 1 82 ? -1.333 -11.377 -9.288 1.00 96.38 82 GLN A C 1
ATOM 624 O O . GLN A 1 82 ? -0.123 -11.203 -9.147 1.00 96.38 82 GLN A O 1
ATOM 629 N N . ARG A 1 83 ? -1.905 -11.367 -10.494 1.00 97.62 83 ARG A N 1
ATOM 630 C CA . ARG A 1 83 ? -1.167 -11.087 -11.724 1.00 97.62 83 ARG A CA 1
ATOM 631 C C . ARG A 1 83 ? -0.586 -9.677 -11.732 1.00 97.62 83 ARG A C 1
ATOM 633 O O . ARG A 1 83 ? 0.554 -9.499 -12.151 1.00 97.62 83 ARG A O 1
ATOM 640 N N . PHE A 1 84 ? -1.360 -8.685 -11.299 1.00 98.19 84 PHE A N 1
ATOM 641 C CA . PHE A 1 84 ? -0.876 -7.314 -11.184 1.00 98.19 84 PHE A CA 1
ATOM 642 C C . PHE A 1 84 ? 0.321 -7.220 -10.224 1.00 98.19 84 PHE A C 1
ATOM 644 O O . PHE A 1 84 ? 1.365 -6.699 -10.618 1.00 98.19 84 PHE A O 1
ATOM 651 N N . ALA A 1 85 ? 0.203 -7.785 -9.018 1.00 97.19 85 ALA A N 1
ATOM 652 C CA . ALA A 1 85 ? 1.260 -7.779 -8.008 1.00 97.19 85 ALA A CA 1
ATOM 653 C C . ALA A 1 85 ? 2.538 -8.468 -8.514 1.00 97.19 85 ALA A C 1
ATOM 655 O O . ALA A 1 85 ? 3.623 -7.891 -8.448 1.00 97.19 85 ALA A O 1
ATOM 656 N N . ALA A 1 86 ? 2.411 -9.647 -9.134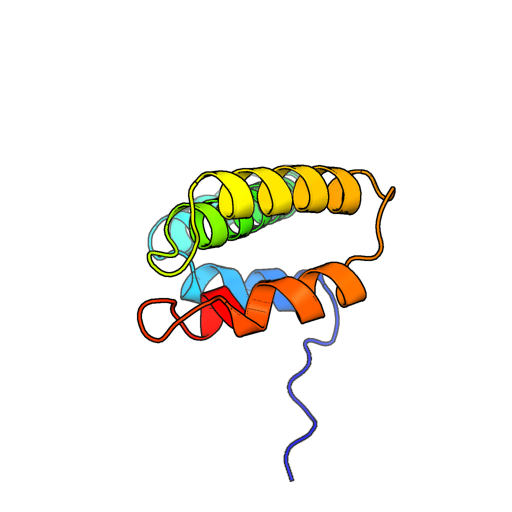 1.00 97.06 86 ALA A N 1
ATOM 657 C CA . ALA A 1 86 ? 3.540 -10.385 -9.704 1.00 97.06 86 ALA A CA 1
ATOM 658 C C . ALA A 1 86 ? 4.315 -9.595 -10.778 1.00 97.06 86 ALA A C 1
ATOM 660 O O . ALA A 1 86 ? 5.502 -9.844 -10.989 1.00 97.06 86 ALA A O 1
ATOM 661 N N . GLU A 1 87 ? 3.655 -8.656 -11.460 1.00 96.81 87 GLU A N 1
ATOM 662 C CA . GLU A 1 87 ? 4.282 -7.792 -12.459 1.00 96.81 87 GLU A CA 1
ATOM 663 C C . GLU A 1 87 ? 4.840 -6.491 -11.859 1.00 96.81 87 GLU A C 1
ATOM 665 O O . GLU A 1 87 ? 5.842 -5.997 -12.363 1.00 96.81 87 GLU A O 1
ATOM 670 N N . VAL A 1 88 ? 4.237 -5.935 -10.800 1.00 96.44 88 VAL A N 1
ATOM 671 C CA . VAL A 1 88 ? 4.678 -4.674 -10.168 1.00 96.44 88 VAL A CA 1
ATOM 672 C C . VAL A 1 88 ? 5.798 -4.883 -9.157 1.00 96.44 88 VAL A C 1
ATOM 674 O O . VAL A 1 88 ? 6.795 -4.166 -9.205 1.00 96.44 88 VAL A O 1
ATOM 677 N N . VAL A 1 89 ? 5.663 -5.862 -8.260 1.00 95.69 89 VAL A N 1
ATOM 678 C CA . VAL A 1 89 ? 6.589 -6.087 -7.137 1.00 95.69 89 VAL A CA 1
ATOM 679 C C . VAL A 1 89 ? 8.058 -6.215 -7.572 1.00 95.69 89 VAL A C 1
ATOM 681 O O . VAL A 1 89 ? 8.908 -5.637 -6.896 1.00 95.69 89 VAL A O 1
ATOM 684 N N . PRO A 1 90 ? 8.414 -6.866 -8.702 1.00 95.00 90 PRO A N 1
ATOM 685 C CA . PRO A 1 90 ? 9.804 -6.922 -9.168 1.00 95.00 90 PRO A CA 1
ATOM 686 C C . PRO A 1 90 ? 10.428 -5.562 -9.515 1.00 95.00 90 PRO A C 1
ATOM 688 O O . PRO A 1 90 ? 11.652 -5.464 -9.591 1.00 95.00 90 PRO A O 1
ATOM 691 N N . HIS A 1 91 ? 9.611 -4.532 -9.755 1.00 94.31 91 HIS A N 1
ATOM 692 C CA . HIS A 1 91 ? 10.079 -3.168 -9.998 1.00 94.31 91 HIS A CA 1
ATOM 693 C C . HIS A 1 91 ? 10.280 -2.361 -8.711 1.00 94.31 91 HIS A C 1
ATOM 695 O O . HIS A 1 91 ? 10.971 -1.349 -8.763 1.00 94.31 91 HIS A O 1
ATOM 701 N N . LEU A 1 92 ? 9.707 -2.796 -7.583 1.00 93.38 92 LEU A N 1
ATOM 702 C CA . LEU A 1 92 ? 9.817 -2.107 -6.297 1.00 93.38 92 LEU A CA 1
ATOM 703 C C . LEU A 1 92 ? 11.191 -2.382 -5.677 1.00 93.38 92 LEU A C 1
ATOM 705 O O . LEU A 1 92 ? 11.486 -3.488 -5.209 1.00 93.38 92 LEU A O 1
ATOM 709 N N . GLY A 1 93 ? 12.057 -1.376 -5.741 1.00 87.50 93 GLY A N 1
ATOM 710 C CA . GLY A 1 93 ? 13.487 -1.504 -5.520 1.00 87.50 93 GLY A CA 1
ATOM 711 C C . GLY A 1 93 ? 13.904 -1.549 -4.050 1.00 87.50 93 GLY A C 1
ATOM 712 O O . GLY A 1 93 ? 13.118 -1.746 -3.122 1.00 87.50 93 GLY A O 1
ATOM 713 N N . ALA A 1 94 ? 15.206 -1.345 -3.828 1.00 79.56 94 ALA A N 1
ATOM 714 C CA . ALA A 1 94 ? 15.812 -1.364 -2.494 1.00 79.56 94 ALA A CA 1
ATOM 715 C C . ALA A 1 94 ? 15.355 -0.203 -1.589 1.00 79.56 94 ALA A C 1
ATOM 717 O O . ALA A 1 94 ? 15.501 -0.294 -0.372 1.00 79.56 94 ALA A O 1
ATOM 718 N N . SER A 1 95 ? 14.830 0.879 -2.172 1.00 84.06 95 SER A N 1
ATOM 719 C CA . SER A 1 95 ? 14.287 2.033 -1.447 1.00 84.06 95 SER A CA 1
ATOM 720 C C . SER A 1 95 ? 12.885 1.795 -0.889 1.00 84.06 95 SER A C 1
ATOM 722 O O . SER A 1 95 ? 12.518 2.453 0.080 1.00 84.06 95 SER A O 1
ATOM 724 N N . THR A 1 96 ? 12.122 0.857 -1.454 1.00 90.50 96 THR A N 1
ATOM 725 C CA . THR A 1 96 ? 10.789 0.496 -0.962 1.00 90.50 96 THR A CA 1
ATOM 726 C C . THR A 1 96 ? 10.905 -0.313 0.325 1.00 90.50 96 THR A C 1
ATOM 728 O O . THR A 1 96 ? 11.740 -1.222 0.435 1.00 90.50 96 THR A O 1
ATOM 731 N N . LEU A 1 97 ? 10.062 -0.031 1.317 1.00 92.00 97 LEU A N 1
ATOM 732 C CA . LEU A 1 97 ? 10.061 -0.812 2.551 1.00 92.00 97 LEU A CA 1
ATOM 733 C C . LEU A 1 97 ? 9.561 -2.239 2.289 1.00 92.00 97 LEU A C 1
ATOM 735 O O . LEU A 1 97 ? 8.725 -2.479 1.422 1.00 92.00 97 LEU A O 1
ATOM 739 N N . ALA A 1 98 ? 10.046 -3.210 3.068 1.00 93.38 98 ALA A N 1
ATOM 740 C CA . ALA A 1 98 ? 9.592 -4.597 2.934 1.00 93.38 98 ALA A CA 1
ATOM 741 C C . ALA A 1 98 ? 8.080 -4.737 3.163 1.00 93.38 98 ALA A C 1
ATOM 743 O O . ALA A 1 98 ? 7.431 -5.455 2.417 1.00 93.38 98 ALA A O 1
ATOM 744 N N . ALA A 1 99 ? 7.531 -3.998 4.130 1.00 94.69 99 ALA A N 1
ATOM 745 C CA . ALA A 1 99 ? 6.096 -3.971 4.397 1.00 94.69 99 ALA A CA 1
ATOM 746 C C . ALA A 1 99 ? 5.286 -3.312 3.270 1.00 94.69 99 ALA A C 1
ATOM 748 O O . ALA A 1 99 ? 4.159 -3.706 3.018 1.00 94.69 99 ALA A O 1
ATOM 749 N N . GLU A 1 100 ? 5.849 -2.329 2.563 1.00 95.31 100 GLU A N 1
ATOM 750 C CA . GLU A 1 100 ? 5.177 -1.737 1.401 1.00 95.31 100 GLU A CA 1
ATOM 751 C C . GLU A 1 100 ? 5.146 -2.718 0.230 1.00 95.31 100 GLU A C 1
ATOM 753 O O . GLU A 1 100 ? 4.128 -2.824 -0.434 1.00 95.31 100 GLU A O 1
ATOM 758 N N . ARG A 1 101 ? 6.216 -3.496 0.020 1.00 94.56 101 ARG A N 1
ATOM 759 C CA . ARG A 1 101 ? 6.204 -4.578 -0.976 1.00 94.56 101 ARG A CA 1
ATOM 760 C C . ARG A 1 101 ? 5.258 -5.719 -0.610 1.00 94.56 101 ARG A C 1
ATOM 762 O O . ARG A 1 101 ? 4.689 -6.305 -1.512 1.00 94.56 101 ARG A O 1
ATOM 769 N N . ASP A 1 102 ? 5.128 -6.039 0.674 1.00 94.81 102 ASP A N 1
ATOM 770 C CA . ASP A 1 102 ? 4.197 -7.064 1.171 1.00 94.81 102 ASP A CA 1
ATOM 771 C C . ASP A 1 102 ? 2.729 -6.620 1.057 1.00 94.81 102 ASP A C 1
ATOM 773 O O . ASP A 1 102 ? 1.826 -7.440 0.930 1.00 94.81 102 ASP A O 1
ATOM 777 N N . LEU A 1 103 ? 2.484 -5.305 1.079 1.00 96.12 103 LEU A N 1
ATOM 778 C CA . LEU A 1 103 ? 1.156 -4.729 0.897 1.00 96.12 103 LEU A CA 1
ATOM 779 C C . LEU A 1 103 ? 0.653 -4.802 -0.562 1.00 96.12 103 LEU A C 1
ATOM 781 O O . LEU A 1 103 ? -0.563 -4.794 -0.764 1.00 96.12 103 LEU A O 1
ATOM 785 N N . VAL A 1 104 ? 1.558 -4.823 -1.552 1.00 93.56 104 VAL A N 1
ATOM 786 C CA . VAL A 1 104 ? 1.246 -4.857 -3.000 1.00 93.56 104 VAL A CA 1
ATOM 787 C C . VAL A 1 104 ? 1.049 -6.283 -3.497 1.00 93.56 104 VAL A C 1
ATOM 789 O O . VAL A 1 104 ? 0.006 -6.512 -4.151 1.00 93.56 104 VAL A O 1
#

InterPro domains:
  IPR002060 Squalene/phytoene synthase [PF00494] (21-80)
  IPR008949 Isoprenoid synthase domain superfamily [G3DSA:1.10.600.10] (8-104)
  IPR008949 Isoprenoid synthase domain superfamily [SSF48576] (10-82)

Radius of gyration: 14.42 Å; chains: 1; bounding box: 34×32×36 Å

Sequence (104 aa):
MLMSDLPESDAAFQDQILPLVSRTFALTIPQLPAALCTPVTSAYLLCRIADTIEDEPGLSAADTQRFLRRFTAVVQGREDAQRFAAEVVPHLGASTLAAERDLV

Organism: NCBI:txid410659

pLDDT: mean 92.3, std 12.43, range [40.69, 98.62]

Foldseek 3Di:
DDPPDDQPDPVSVLLVLDVVLDVVCNVVLVVDDPVRSVVVSVVVLLVLLLVLLVPQPQDDPVRSVVLVVVSVCVVVVNDPPVVSLVVRLVSRDPPRDPSSNVSD